Protein AF-A0A7S4NYS5-F1 (afdb_monomer_lite)

Structure (mmCIF, N/CA/C/O backbone):
data_AF-A0A7S4NYS5-F1
#
_entry.id   AF-A0A7S4NYS5-F1
#
loop_
_atom_site.group_PDB
_atom_site.id
_atom_site.type_symbol
_atom_site.label_atom_id
_atom_site.label_alt_id
_atom_site.label_comp_id
_atom_site.label_asym_id
_atom_site.label_entity_id
_atom_site.label_seq_id
_atom_site.pdbx_PDB_ins_code
_atom_site.Cartn_x
_atom_site.Cartn_y
_atom_site.Cartn_z
_atom_site.occupancy
_atom_site.B_iso_or_equiv
_atom_site.auth_seq_id
_atom_site.auth_comp_id
_atom_site.auth_asym_id
_atom_site.auth_atom_id
_atom_site.pdbx_PDB_model_num
ATOM 1 N N . SER A 1 1 ? -35.330 11.431 64.354 1.00 46.22 1 SER A N 1
ATOM 2 C CA . SER A 1 1 ? -35.741 10.122 63.820 1.00 46.22 1 SER A CA 1
ATOM 3 C C . SER A 1 1 ? -34.938 9.812 62.576 1.00 46.22 1 SER A C 1
ATOM 5 O O . SER A 1 1 ? -35.208 10.389 61.531 1.00 46.22 1 SER A O 1
ATOM 7 N N . SER A 1 2 ? -33.910 8.972 62.695 1.00 49.94 2 SER A N 1
ATOM 8 C CA . SER A 1 2 ? -33.141 8.502 61.540 1.00 49.94 2 SER A CA 1
ATOM 9 C C . SER A 1 2 ? -33.901 7.339 60.914 1.00 49.94 2 SER A C 1
ATOM 11 O O . SER A 1 2 ? -33.870 6.225 61.429 1.00 49.94 2 SER A O 1
ATOM 13 N N . LEU A 1 3 ? -34.648 7.622 59.847 1.00 53.81 3 LEU 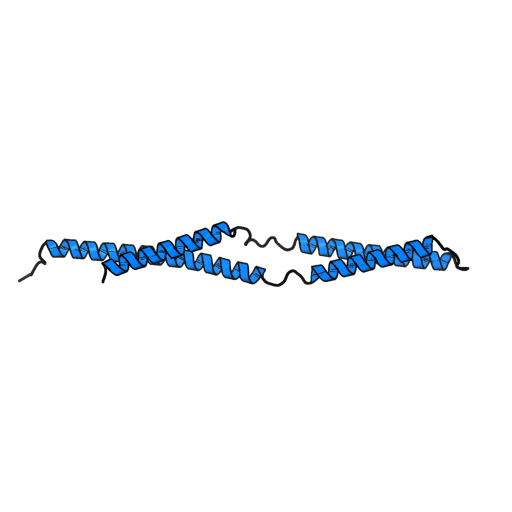A N 1
ATOM 14 C CA . LEU A 1 3 ? -35.267 6.603 59.005 1.00 53.81 3 LEU A CA 1
ATOM 15 C C . LEU A 1 3 ? -34.147 5.902 58.231 1.00 53.81 3 LEU A C 1
ATOM 17 O O . LEU A 1 3 ? -33.755 6.332 57.149 1.00 53.81 3 LEU A O 1
ATOM 21 N N . LEU A 1 4 ? -33.584 4.855 58.834 1.00 55.69 4 LEU A N 1
ATOM 22 C CA . LEU A 1 4 ? -32.762 3.896 58.109 1.00 55.69 4 LEU A CA 1
ATOM 23 C C . LEU A 1 4 ? -33.642 3.259 57.022 1.00 55.69 4 LEU A C 1
ATOM 25 O O . LEU A 1 4 ? -34.760 2.831 57.330 1.00 55.69 4 LEU A O 1
ATOM 29 N N . PRO A 1 5 ? -33.184 3.217 55.761 1.00 55.72 5 PRO A N 1
ATOM 30 C CA . PRO A 1 5 ? -33.940 2.573 54.702 1.00 55.72 5 PRO A CA 1
ATOM 31 C C . PRO A 1 5 ? -34.128 1.084 55.035 1.00 55.72 5 PRO A C 1
ATOM 33 O O . PRO A 1 5 ? -33.231 0.467 55.621 1.00 55.72 5 PRO A O 1
ATOM 36 N N . PRO A 1 6 ? -35.282 0.490 54.685 1.00 55.97 6 PRO A N 1
ATOM 37 C CA . PRO A 1 6 ? -35.534 -0.924 54.932 1.00 55.97 6 PRO A CA 1
ATOM 38 C C . PRO A 1 6 ? -34.455 -1.783 54.245 1.00 55.97 6 PRO A C 1
ATOM 40 O O . PRO A 1 6 ? -33.966 -1.406 53.176 1.00 55.97 6 PRO A O 1
ATOM 43 N N . PRO A 1 7 ? -34.084 -2.945 54.810 1.00 55.91 7 PRO A N 1
ATOM 44 C CA . PRO A 1 7 ? -32.964 -3.766 54.330 1.00 55.91 7 PRO A CA 1
ATOM 45 C C . PRO A 1 7 ? -33.073 -4.152 52.844 1.00 55.91 7 PRO A C 1
ATOM 47 O O . PRO A 1 7 ? -32.060 -4.240 52.150 1.00 55.91 7 PRO A O 1
ATOM 50 N N . SER A 1 8 ? -34.295 -4.285 52.320 1.00 54.00 8 SER A N 1
ATOM 51 C CA . SER A 1 8 ? -34.571 -4.538 50.900 1.00 54.00 8 SER A CA 1
ATOM 52 C C . SER A 1 8 ? -34.125 -3.399 49.971 1.00 54.00 8 SER A C 1
ATOM 54 O O . SER A 1 8 ? -33.723 -3.663 48.844 1.00 54.00 8 SER A O 1
ATOM 56 N N . GLN A 1 9 ? -34.141 -2.144 50.438 1.00 53.69 9 GLN A N 1
ATOM 57 C CA . GLN A 1 9 ? -33.702 -0.982 49.653 1.00 53.69 9 GLN A CA 1
ATOM 58 C C . GLN A 1 9 ? -32.176 -0.802 49.647 1.00 53.69 9 GLN A C 1
ATOM 60 O O . GLN A 1 9 ? -31.624 -0.205 48.723 1.00 53.69 9 GLN A O 1
ATOM 65 N N . VAL A 1 10 ? -31.475 -1.332 50.657 1.00 57.62 10 VAL A N 1
ATOM 66 C CA . VAL A 1 10 ? -30.005 -1.280 50.734 1.00 57.62 10 VAL A CA 1
ATOM 67 C C . VAL A 1 10 ? -29.367 -2.234 49.716 1.00 57.62 10 VAL A C 1
ATOM 69 O O . VAL A 1 10 ? -28.377 -1.858 49.088 1.00 57.62 10 VAL A O 1
ATOM 72 N N . SER A 1 11 ? -29.960 -3.418 49.494 1.00 57.69 11 SER A N 1
ATOM 73 C CA . SER A 1 11 ? -29.534 -4.337 48.420 1.00 57.69 11 SER A CA 1
ATOM 74 C C . SER A 1 11 ? -29.727 -3.716 47.040 1.00 57.69 11 SER A C 1
ATOM 76 O O . SER A 1 11 ? -28.754 -3.587 46.303 1.00 57.69 11 SER A O 1
ATOM 78 N N . SER A 1 12 ? -30.920 -3.188 46.744 1.00 60.66 12 SER A N 1
ATOM 79 C CA . SER A 1 12 ? -31.197 -2.564 45.442 1.00 60.66 12 SER A CA 1
ATOM 80 C C . SER A 1 12 ? -30.318 -1.343 45.155 1.00 60.66 12 SER A C 1
ATOM 82 O O . SER A 1 12 ? -29.997 -1.054 44.005 1.00 60.66 12 SER A O 1
ATOM 84 N N . PHE A 1 13 ? -29.899 -0.611 46.193 1.00 61.00 13 PHE A N 1
ATOM 85 C CA . PHE A 1 13 ? -29.007 0.540 46.041 1.00 61.00 13 PHE A CA 1
ATOM 86 C C . PHE A 1 13 ? -27.551 0.130 45.771 1.00 61.00 13 PHE A C 1
ATOM 88 O O . PHE A 1 13 ? -26.864 0.793 44.989 1.00 61.00 13 PHE A O 1
ATOM 95 N N . GLN A 1 14 ? -27.074 -0.957 46.390 1.00 66.81 14 GLN A N 1
ATOM 96 C CA . GLN A 1 14 ? -25.773 -1.541 46.054 1.00 66.81 14 GLN A CA 1
ATOM 97 C C . GLN A 1 14 ? -25.787 -2.135 44.645 1.00 66.81 14 GLN A C 1
ATOM 99 O O . GLN A 1 14 ? -24.888 -1.831 43.866 1.00 66.81 14 GLN A O 1
ATOM 104 N N . GLU A 1 15 ? -26.840 -2.866 44.278 1.00 67.44 15 GLU A N 1
ATOM 105 C CA . GLU A 1 15 ? -27.020 -3.403 42.927 1.00 67.44 15 GLU A CA 1
ATOM 106 C C . GLU A 1 15 ? -27.022 -2.278 41.883 1.00 67.44 15 GLU A C 1
ATOM 108 O O . GLU A 1 15 ? -26.267 -2.335 40.917 1.00 67.44 15 GLU A O 1
ATOM 113 N N . ALA A 1 16 ? -27.759 -1.186 42.112 1.00 71.81 16 ALA A N 1
ATOM 114 C CA . ALA A 1 16 ? -27.771 -0.039 41.204 1.00 71.81 16 ALA A CA 1
ATOM 115 C C . ALA A 1 16 ? -26.399 0.647 41.068 1.00 71.81 16 ALA A C 1
ATOM 117 O O . ALA A 1 16 ? -26.055 1.126 39.985 1.00 71.81 16 ALA A O 1
ATOM 118 N N . LYS A 1 17 ? -25.597 0.707 42.142 1.00 76.62 17 LYS A N 1
ATOM 119 C CA . LYS A 1 17 ? -24.210 1.198 42.068 1.00 76.62 17 LYS A CA 1
ATOM 120 C C . LYS A 1 17 ? -23.341 0.271 41.223 1.00 76.62 17 LYS A C 1
ATOM 122 O O . LYS A 1 17 ? -22.695 0.747 40.293 1.00 76.62 17 LYS A O 1
ATOM 127 N N . THR A 1 18 ? -23.399 -1.032 41.481 1.00 79.12 18 THR A N 1
ATOM 128 C CA . THR A 1 18 ? -22.623 -2.035 40.747 1.00 79.12 18 THR A CA 1
ATOM 129 C C . THR A 1 18 ? -22.988 -2.060 39.261 1.00 79.12 18 THR A C 1
ATOM 131 O O . THR A 1 18 ? -22.106 -2.114 38.408 1.00 79.12 18 THR A O 1
ATOM 134 N N . VAL A 1 19 ? -24.272 -1.938 38.920 1.00 78.44 19 VAL A N 1
ATOM 135 C CA . VAL A 1 19 ? -24.758 -1.889 37.531 1.00 78.44 19 VAL A CA 1
AT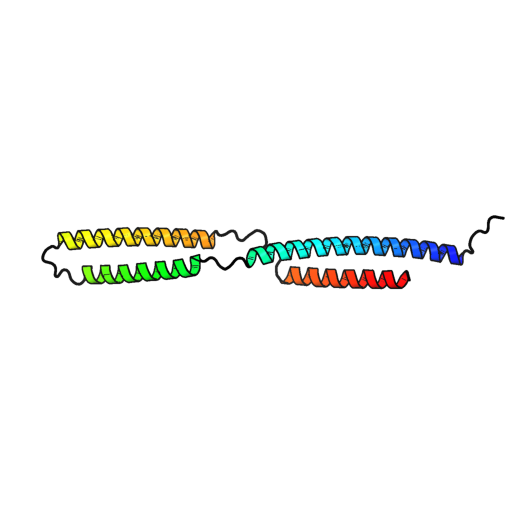OM 136 C C . VAL A 1 19 ? -24.294 -0.603 36.825 1.00 78.44 19 VAL A C 1
ATOM 138 O O . VAL A 1 19 ? -23.896 -0.643 35.658 1.00 78.44 19 VAL A O 1
ATOM 141 N N . LYS A 1 20 ? -24.251 0.540 37.526 1.00 79.00 20 LYS A N 1
ATOM 142 C CA . LYS A 1 20 ? -23.679 1.789 36.985 1.00 79.00 20 LYS A CA 1
ATOM 143 C C . LYS A 1 20 ? -22.178 1.665 36.709 1.00 79.00 20 LYS A C 1
ATOM 145 O O . LYS A 1 20 ? -21.751 1.999 35.608 1.00 79.00 20 LYS A O 1
ATOM 150 N N . GLU A 1 21 ? -21.402 1.123 37.645 1.00 84.06 21 GLU A N 1
ATOM 151 C CA . GLU A 1 21 ? -19.958 0.894 37.465 1.00 84.06 21 GLU A CA 1
ATOM 152 C C . GLU A 1 21 ? -19.665 -0.084 36.312 1.00 84.06 21 GLU A C 1
ATOM 154 O O . GLU A 1 21 ? -18.738 0.122 35.520 1.00 84.06 21 GLU A O 1
ATOM 159 N N . GLN A 1 22 ? -20.491 -1.124 36.158 1.00 78.88 22 GLN A N 1
ATOM 160 C CA . GLN A 1 22 ? -20.407 -2.060 35.035 1.00 78.88 22 GLN A CA 1
ATOM 161 C C . GLN A 1 22 ? -20.674 -1.374 33.691 1.00 78.88 22 GLN A C 1
ATOM 163 O O . GLN A 1 22 ? -19.918 -1.579 32.738 1.00 78.88 22 GLN A O 1
ATOM 168 N N . ARG A 1 23 ? -21.705 -0.526 33.604 1.00 84.50 23 ARG A N 1
ATOM 169 C CA . ARG A 1 23 ? -21.985 0.277 32.403 1.00 84.50 23 ARG A CA 1
ATOM 170 C C . ARG A 1 23 ? -20.806 1.180 32.057 1.00 84.50 23 ARG A C 1
ATOM 172 O O . ARG A 1 23 ? -20.408 1.230 30.896 1.00 84.50 23 ARG A O 1
ATOM 179 N N . ASP A 1 24 ? -20.250 1.880 33.039 1.00 84.75 24 ASP A N 1
ATOM 180 C CA . ASP A 1 24 ? -19.174 2.847 32.805 1.00 84.75 24 ASP A CA 1
ATOM 181 C C . ASP A 1 24 ? -17.889 2.132 32.346 1.00 84.75 24 ASP A C 1
ATOM 183 O O . ASP A 1 24 ? -17.192 2.588 31.437 1.00 84.75 24 ASP A O 1
ATOM 187 N N . THR A 1 25 ? -17.636 0.931 32.871 1.00 85.69 25 THR A N 1
ATOM 188 C CA . THR A 1 25 ? -16.563 0.049 32.390 1.00 85.69 25 THR A CA 1
ATOM 189 C C . THR A 1 25 ? -1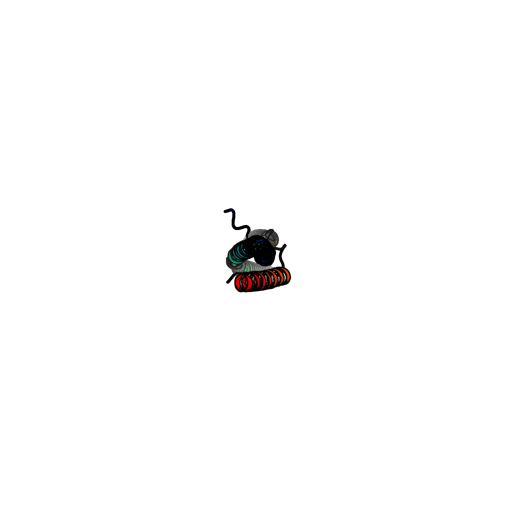6.782 -0.388 30.939 1.00 85.69 25 THR A C 1
ATOM 191 O O . THR A 1 25 ? -15.854 -0.339 30.131 1.00 85.69 25 THR A O 1
ATOM 194 N N . LEU A 1 26 ? -18.003 -0.796 30.580 1.00 84.31 26 LEU A N 1
ATOM 195 C CA . LEU A 1 26 ? -18.335 -1.221 29.217 1.00 84.31 26 LEU A CA 1
ATOM 196 C C . LEU A 1 26 ? -18.276 -0.061 28.213 1.00 84.31 26 LEU A C 1
ATOM 198 O O . LEU A 1 26 ? -17.782 -0.258 27.105 1.00 84.31 26 LEU A O 1
ATOM 202 N N . LYS A 1 27 ? -18.693 1.151 28.601 1.00 85.88 27 LYS A N 1
ATOM 203 C CA . LYS A 1 27 ? -18.556 2.362 27.773 1.00 85.88 27 LYS A CA 1
ATOM 204 C C . LYS A 1 27 ? -17.094 2.693 27.489 1.00 85.88 27 LYS A C 1
ATOM 206 O O . LYS A 1 27 ? -16.741 2.958 26.345 1.00 85.88 27 LYS A O 1
ATOM 211 N N . ASN A 1 28 ? -16.230 2.593 28.498 1.00 88.31 28 ASN A N 1
ATOM 212 C CA . ASN A 1 28 ? -14.790 2.772 28.309 1.00 88.31 28 ASN A CA 1
ATOM 213 C C . ASN A 1 28 ? -14.186 1.714 27.370 1.00 88.31 28 ASN A C 1
ATOM 215 O O . ASN A 1 28 ? -13.285 2.022 26.594 1.00 88.31 28 ASN A O 1
ATOM 219 N N . GLN A 1 29 ? -14.666 0.467 27.421 1.00 80.50 29 GLN A N 1
ATOM 220 C CA . GLN A 1 29 ? -14.227 -0.580 26.492 1.00 80.50 29 GLN A CA 1
ATOM 221 C C . GLN A 1 29 ? -14.712 -0.324 25.062 1.00 80.50 29 GLN A C 1
ATOM 223 O O . GLN A 1 29 ? -13.926 -0.489 24.133 1.00 80.50 29 GLN A O 1
ATOM 228 N N . LEU A 1 30 ? -15.966 0.101 24.887 1.00 87.12 30 LEU A N 1
ATOM 229 C CA . LEU A 1 30 ? -16.528 0.449 23.581 1.00 87.12 30 LEU A CA 1
ATOM 230 C C . LEU A 1 30 ? -15.747 1.597 22.933 1.00 87.12 30 LEU A C 1
ATOM 232 O O . LEU A 1 30 ? -15.274 1.446 21.812 1.00 87.12 30 LEU A O 1
ATOM 236 N N . MET A 1 31 ? -15.500 2.674 23.683 1.00 87.62 31 MET A N 1
ATOM 237 C CA . MET A 1 31 ? -14.737 3.829 23.203 1.00 87.62 31 MET A CA 1
ATOM 238 C C . MET A 1 31 ? -13.337 3.435 22.708 1.00 87.62 31 MET A C 1
ATOM 240 O O . MET A 1 31 ? -12.869 3.941 21.693 1.00 87.62 31 MET A O 1
ATOM 244 N N . ARG A 1 32 ? -12.658 2.501 23.389 1.00 84.50 32 ARG A N 1
ATOM 245 C CA . ARG A 1 32 ? -11.347 2.002 22.937 1.00 84.50 32 ARG A CA 1
ATOM 246 C C . ARG A 1 32 ? -11.439 1.284 21.590 1.00 84.50 32 ARG A C 1
ATOM 248 O O . ARG A 1 32 ? -10.612 1.541 20.724 1.00 84.50 32 ARG A O 1
ATOM 255 N N . VAL A 1 33 ? -12.446 0.430 21.407 1.00 84.00 33 VAL A N 1
ATOM 256 C CA . VAL A 1 33 ? -12.656 -0.307 20.149 1.00 84.00 33 VAL A CA 1
ATOM 257 C C . VAL A 1 33 ? -13.035 0.642 19.006 1.00 84.00 33 VAL A C 1
ATOM 259 O O . VAL A 1 33 ? -12.557 0.473 17.888 1.00 84.00 33 VAL A O 1
ATOM 262 N N . GLU A 1 34 ? -13.843 1.670 19.275 1.00 84.38 34 GLU A N 1
ATOM 263 C CA . GLU A 1 34 ? -14.199 2.701 18.290 1.00 84.38 34 GLU A CA 1
ATOM 264 C C . GLU A 1 34 ? -12.974 3.494 17.821 1.00 84.38 34 GLU A C 1
ATOM 266 O O . GLU A 1 34 ? -12.807 3.722 16.624 1.00 84.38 34 GLU A O 1
ATOM 271 N N . VAL A 1 35 ? -12.073 3.854 18.741 1.00 87.00 35 VAL A N 1
ATOM 272 C CA . VAL A 1 35 ? -10.807 4.522 18.402 1.00 87.00 35 VAL A CA 1
ATOM 273 C C . VAL A 1 35 ? -9.923 3.631 17.522 1.00 87.00 35 VAL A C 1
ATOM 275 O O . VAL A 1 35 ? -9.313 4.117 16.569 1.00 87.00 35 VAL A O 1
ATOM 278 N N . GLU A 1 36 ? -9.863 2.325 17.795 1.00 81.00 36 GLU A N 1
ATOM 279 C CA . GLU A 1 36 ? -9.128 1.371 16.953 1.00 81.00 36 GLU A CA 1
ATOM 280 C C . GLU A 1 36 ? -9.748 1.233 15.552 1.00 81.00 36 GLU A C 1
ATOM 282 O O . GLU A 1 36 ? -9.021 1.214 14.555 1.00 81.00 36 GLU A O 1
ATOM 287 N N . LEU A 1 37 ? -11.082 1.209 15.453 1.00 82.06 37 LEU A N 1
ATOM 288 C CA . LEU A 1 37 ? -11.802 1.184 14.175 1.00 82.06 37 LEU A CA 1
ATOM 289 C C . LEU A 1 37 ? -11.604 2.469 13.361 1.00 82.06 37 LEU A C 1
ATOM 291 O O . LEU A 1 37 ? -11.422 2.401 12.144 1.00 82.06 37 LEU A O 1
ATOM 295 N N . GLU A 1 38 ? -11.599 3.633 14.008 1.00 82.56 38 GLU A N 1
ATOM 296 C CA . GLU A 1 38 ? -11.350 4.918 13.349 1.00 82.56 38 GLU A CA 1
ATOM 297 C C . GLU A 1 38 ? -9.902 5.011 12.850 1.00 82.56 38 GLU A C 1
ATOM 299 O O . GLU A 1 38 ? -9.651 5.394 11.706 1.00 82.56 38 GLU A O 1
ATOM 304 N N . LYS A 1 39 ? -8.938 4.542 13.652 1.00 79.88 39 LYS A N 1
ATOM 305 C CA . LYS A 1 39 ? -7.540 4.414 13.221 1.00 79.88 39 LYS A CA 1
ATOM 306 C C . LYS A 1 39 ? -7.415 3.500 11.999 1.00 79.88 39 LYS A C 1
ATOM 308 O O . LYS A 1 39 ? -6.694 3.827 11.056 1.00 79.88 39 LYS A O 1
ATOM 313 N N . TYR A 1 40 ? -8.140 2.381 11.976 1.00 72.88 40 TYR A N 1
ATOM 314 C CA . TYR A 1 40 ? -8.193 1.496 10.813 1.00 72.88 40 TYR A CA 1
ATOM 315 C C . TYR A 1 40 ? -8.787 2.195 9.583 1.00 72.88 40 TYR A C 1
ATOM 317 O O . TYR A 1 40 ? -8.240 2.084 8.484 1.00 72.88 40 TYR A O 1
ATOM 325 N N . ARG A 1 41 ? -9.883 2.943 9.752 1.00 72.56 41 ARG A N 1
ATOM 326 C CA . ARG A 1 41 ? -10.528 3.689 8.667 1.00 72.56 41 ARG A CA 1
ATOM 327 C C . ARG A 1 41 ? -9.572 4.702 8.041 1.00 72.56 41 ARG A C 1
ATOM 329 O O . ARG A 1 41 ? -9.417 4.696 6.826 1.00 72.56 41 ARG A O 1
ATOM 336 N N . GLN A 1 42 ? -8.868 5.487 8.850 1.00 71.75 42 GLN A N 1
ATOM 337 C CA . GLN A 1 42 ? -7.889 6.467 8.366 1.00 71.75 42 GLN A CA 1
ATOM 338 C C . GLN A 1 42 ? -6.724 5.804 7.618 1.00 71.75 42 GLN A C 1
ATOM 340 O O . GLN A 1 42 ? -6.295 6.289 6.570 1.00 71.75 42 GLN A O 1
ATOM 345 N N . LEU A 1 43 ? -6.241 4.657 8.107 1.00 65.56 43 LEU A N 1
ATOM 346 C CA . LEU A 1 43 ? -5.227 3.865 7.404 1.00 65.56 43 LEU A CA 1
ATOM 347 C C . LEU A 1 43 ? -5.757 3.302 6.076 1.00 65.56 43 LEU A C 1
ATOM 349 O O . LEU A 1 43 ? -5.019 3.270 5.091 1.00 65.56 43 LEU A O 1
ATOM 353 N N . SER A 1 44 ? -7.023 2.883 6.031 1.00 61.84 44 SER A N 1
ATOM 354 C CA . SER A 1 44 ? -7.679 2.381 4.821 1.00 61.84 44 SER A CA 1
ATOM 355 C C . SER A 1 44 ? -7.970 3.486 3.802 1.00 61.84 44 SER A C 1
ATOM 357 O O . SER A 1 44 ? -7.812 3.256 2.606 1.00 61.84 44 SER A O 1
ATOM 359 N N . ASP A 1 45 ? -8.383 4.67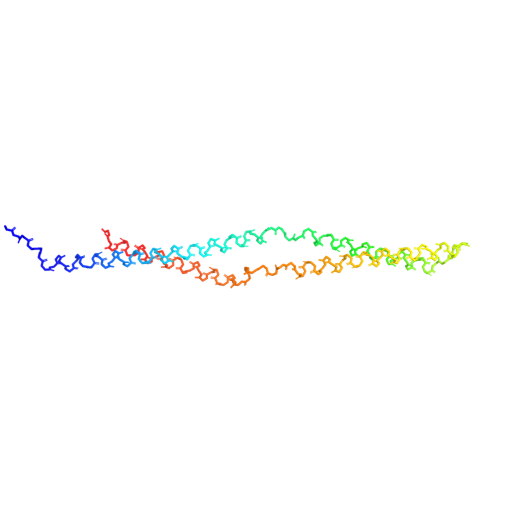4 4.234 1.00 62.16 45 ASP A N 1
ATOM 360 C CA . ASP A 1 45 ? -8.633 5.809 3.342 1.00 62.16 45 ASP A CA 1
ATOM 361 C C . ASP A 1 45 ? -7.307 6.345 2.770 1.00 62.16 45 ASP A C 1
ATOM 363 O O . ASP A 1 45 ? -7.209 6.583 1.567 1.00 62.16 45 ASP A O 1
ATOM 367 N N . ASN A 1 46 ? -6.224 6.342 3.560 1.00 55.16 46 ASN A N 1
ATOM 368 C CA . ASN A 1 46 ? -4.863 6.588 3.060 1.00 55.16 46 ASN A CA 1
ATOM 369 C C . ASN A 1 46 ? -4.354 5.506 2.081 1.00 55.16 46 ASN A C 1
ATOM 371 O O . ASN A 1 46 ? -3.400 5.755 1.337 1.00 55.16 46 ASN A O 1
ATOM 375 N N . ARG A 1 47 ? -4.963 4.309 2.057 1.00 53.38 47 ARG A N 1
ATOM 376 C CA . ARG A 1 47 ? -4.706 3.241 1.066 1.00 53.38 47 ARG A CA 1
ATOM 377 C C . ARG A 1 47 ? -5.552 3.367 -0.205 1.00 53.38 47 ARG A C 1
ATOM 379 O O . ARG A 1 47 ? -5.180 2.773 -1.207 1.00 53.38 47 ARG A O 1
ATOM 386 N N . LYS A 1 48 ? -6.658 4.121 -0.182 1.00 49.16 48 LYS A N 1
ATOM 387 C CA . LYS A 1 48 ? -7.476 4.425 -1.372 1.00 49.16 48 LYS A CA 1
ATOM 388 C C . LYS A 1 48 ? -6.940 5.593 -2.200 1.00 49.16 48 LYS A C 1
ATOM 390 O O . LYS A 1 48 ? -7.505 5.881 -3.253 1.00 49.16 48 LYS A O 1
ATOM 395 N N . SER A 1 49 ? -5.854 6.237 -1.763 1.00 41.44 49 SER A N 1
ATOM 396 C CA . SER A 1 49 ? -5.035 7.051 -2.665 1.00 41.44 49 SER A CA 1
ATOM 397 C C . SER A 1 49 ? -4.671 6.162 -3.858 1.00 41.44 49 SER A C 1
ATOM 399 O O . SER A 1 49 ? -4.208 5.043 -3.621 1.00 41.44 49 SER A O 1
ATOM 401 N N . PRO A 1 50 ? -4.979 6.589 -5.093 1.00 44.94 50 PRO A N 1
ATOM 402 C CA . PRO A 1 50 ? -5.060 5.703 -6.242 1.00 44.94 50 PRO A CA 1
ATOM 403 C C . PRO A 1 50 ? -3.767 4.909 -6.383 1.00 44.94 50 PRO A C 1
ATOM 405 O O . PRO A 1 50 ? -2.679 5.427 -6.118 1.00 44.94 50 PRO A O 1
ATOM 408 N N . VAL A 1 51 ? -3.920 3.646 -6.786 1.00 44.53 51 VAL A N 1
ATOM 409 C CA . VAL A 1 51 ? -2.862 2.835 -7.401 1.00 44.53 51 VAL A CA 1
ATOM 410 C C . VAL A 1 51 ? -1.954 3.785 -8.183 1.00 44.53 51 VAL A C 1
ATOM 412 O O . VAL A 1 51 ? -2.489 4.593 -8.948 1.00 44.53 51 VAL A O 1
ATOM 415 N N . PRO A 1 52 ? -0.637 3.797 -7.920 1.00 44.41 52 PRO A N 1
ATOM 416 C CA . PRO A 1 52 ? 0.211 4.858 -8.424 1.00 44.41 52 PRO A CA 1
ATOM 417 C C . PRO A 1 52 ? 0.052 4.958 -9.944 1.00 44.41 52 PRO A C 1
ATOM 419 O O . PRO A 1 52 ? 0.026 3.945 -10.653 1.00 44.41 52 PRO A O 1
ATOM 422 N N . GLN A 1 53 ? -0.068 6.203 -10.405 1.00 48.62 53 GLN A N 1
ATOM 423 C CA . GLN A 1 53 ? 0.012 6.628 -11.808 1.00 48.62 53 GLN A CA 1
ATOM 424 C C . GLN A 1 53 ? 1.150 5.915 -12.572 1.00 48.62 53 GLN A C 1
ATOM 426 O O . GLN A 1 53 ? 1.012 5.647 -13.763 1.00 48.62 53 GLN A O 1
ATOM 431 N N . ASP A 1 54 ? 2.183 5.478 -11.843 1.00 52.88 54 ASP A N 1
ATOM 432 C CA . ASP A 1 54 ? 3.301 4.656 -12.305 1.00 52.88 54 ASP A CA 1
ATOM 433 C C . ASP A 1 54 ? 2.905 3.390 -13.081 1.00 52.88 54 ASP A C 1
ATOM 435 O O . ASP A 1 54 ? 3.681 2.947 -13.913 1.00 52.88 54 ASP A O 1
ATOM 439 N N . THR A 1 55 ? 1.740 2.768 -12.861 1.00 55.16 55 THR A N 1
ATOM 440 C CA . THR A 1 55 ? 1.401 1.528 -13.603 1.00 55.16 55 THR A CA 1
ATOM 441 C C . THR A 1 55 ? 1.186 1.763 -15.102 1.00 55.16 55 THR A C 1
ATOM 443 O O . THR A 1 55 ? 1.671 0.970 -15.906 1.00 55.16 55 THR A O 1
ATOM 446 N N . GLY A 1 56 ? 0.548 2.876 -15.482 1.00 59.84 56 GLY A N 1
ATOM 447 C CA . GLY A 1 56 ? 0.402 3.265 -16.889 1.00 59.84 56 GLY A CA 1
ATOM 448 C C . GLY A 1 56 ? 1.709 3.787 -17.493 1.00 59.84 56 GLY A C 1
ATOM 449 O O . GLY A 1 56 ? 2.030 3.473 -18.635 1.00 59.84 56 GLY A O 1
ATOM 450 N N . GLU A 1 57 ? 2.503 4.520 -16.707 1.00 60.75 57 GLU A N 1
ATOM 451 C CA . GLU A 1 57 ? 3.806 5.048 -17.138 1.00 60.75 57 GLU A CA 1
ATOM 452 C C . GLU A 1 57 ? 4.852 3.928 -17.324 1.00 60.75 57 GLU A C 1
ATOM 454 O O . GLU A 1 57 ? 5.668 3.986 -18.244 1.00 60.75 57 GLU A O 1
ATOM 459 N N . LEU A 1 58 ? 4.797 2.864 -16.512 1.00 65.81 58 LEU A N 1
ATOM 460 C CA . LEU A 1 58 ? 5.623 1.659 -16.661 1.00 65.81 58 LEU A CA 1
ATOM 461 C C . LEU A 1 58 ? 5.243 0.853 -17.913 1.00 65.81 58 LEU A C 1
ATOM 463 O O . LEU A 1 58 ? 6.134 0.365 -18.609 1.00 65.81 58 LEU A O 1
ATOM 467 N N . GLU A 1 59 ? 3.949 0.703 -18.217 1.00 70.69 59 GLU A N 1
ATOM 468 C CA . GLU A 1 59 ? 3.502 0.059 -19.463 1.00 70.69 59 GLU A CA 1
ATOM 469 C C . GLU A 1 59 ? 3.927 0.860 -20.699 1.00 70.69 59 GLU A C 1
ATOM 471 O O . GLU A 1 59 ? 4.433 0.277 -21.659 1.00 70.69 59 GLU A O 1
ATOM 476 N N . GLU A 1 60 ? 3.806 2.190 -20.663 1.00 72.69 60 GLU A N 1
ATOM 477 C CA . GLU A 1 60 ? 4.253 3.051 -21.761 1.00 72.69 60 GLU A CA 1
ATOM 478 C C . GLU A 1 60 ? 5.778 2.982 -21.950 1.00 72.69 60 GLU A C 1
ATOM 480 O O . GLU A 1 60 ? 6.261 2.852 -23.077 1.00 72.69 60 GLU A O 1
ATOM 485 N N . ALA A 1 61 ? 6.552 2.988 -20.860 1.00 70.50 61 ALA A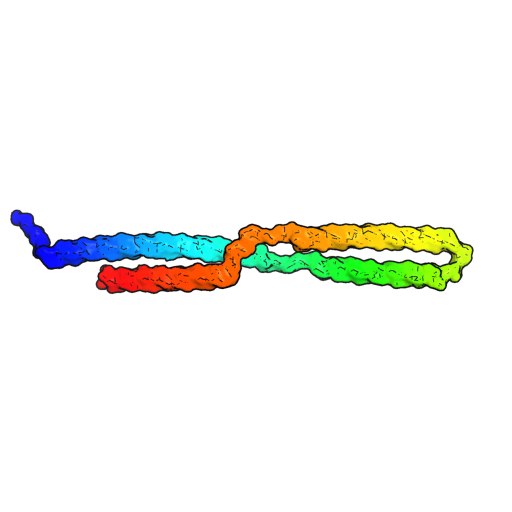 N 1
ATOM 486 C CA . ALA A 1 61 ? 8.003 2.825 -20.918 1.00 70.50 61 ALA A CA 1
ATOM 487 C C . ALA A 1 61 ? 8.413 1.458 -21.497 1.00 70.50 61 ALA A C 1
ATOM 489 O O . ALA A 1 61 ? 9.332 1.387 -22.314 1.00 70.50 61 ALA A O 1
ATOM 490 N N . ARG A 1 62 ? 7.704 0.376 -21.141 1.00 75.56 62 ARG A N 1
ATOM 491 C CA . ARG A 1 62 ? 7.919 -0.960 -21.725 1.00 75.56 62 ARG A CA 1
ATOM 492 C C . ARG A 1 62 ? 7.623 -0.983 -23.225 1.00 75.56 62 ARG A C 1
ATOM 494 O O . ARG A 1 62 ? 8.420 -1.535 -23.980 1.00 75.56 62 ARG A O 1
ATOM 501 N N . ALA A 1 63 ? 6.534 -0.350 -23.660 1.00 81.12 63 ALA A N 1
ATOM 502 C CA . ALA A 1 63 ? 6.182 -0.255 -25.076 1.00 81.12 63 ALA A CA 1
ATOM 503 C C . ALA A 1 63 ? 7.231 0.528 -25.888 1.00 81.12 63 ALA A C 1
ATOM 505 O O . ALA A 1 63 ? 7.612 0.096 -26.976 1.00 81.12 63 ALA A O 1
ATOM 506 N N . ARG A 1 64 ? 7.762 1.631 -25.340 1.00 78.50 64 ARG A N 1
ATOM 507 C CA . ARG A 1 64 ? 8.841 2.412 -25.975 1.00 78.50 64 ARG A CA 1
ATOM 508 C C . ARG A 1 64 ? 10.146 1.625 -26.103 1.00 78.50 64 ARG A C 1
ATOM 510 O O . ARG A 1 64 ? 10.796 1.696 -27.143 1.00 78.50 64 ARG A O 1
ATOM 517 N N . ILE A 1 65 ? 10.512 0.847 -25.081 1.00 79.81 65 ILE A N 1
ATOM 518 C CA . ILE A 1 65 ? 11.682 -0.043 -25.141 1.00 79.81 65 ILE A CA 1
ATOM 519 C C . ILE A 1 65 ? 11.492 -1.093 -26.246 1.00 79.81 65 ILE A C 1
ATOM 521 O O . ILE A 1 65 ? 12.400 -1.305 -27.046 1.00 79.81 65 ILE A O 1
ATOM 525 N N . GLU A 1 66 ? 10.311 -1.709 -26.343 1.00 82.00 66 GLU A N 1
ATOM 526 C CA . GLU A 1 66 ? 10.022 -2.714 -27.374 1.00 82.00 66 GLU A CA 1
ATOM 527 C C . GLU A 1 66 ? 10.075 -2.124 -28.798 1.00 82.00 66 GLU A C 1
ATOM 529 O O . GLU A 1 66 ? 10.586 -2.755 -29.729 1.00 82.00 66 GLU A O 1
ATOM 534 N N . GLU A 1 67 ? 9.586 -0.896 -28.984 1.00 82.38 67 GLU A N 1
ATOM 535 C CA . GLU A 1 67 ? 9.682 -0.173 -30.254 1.00 82.38 67 GLU A CA 1
ATOM 536 C C . GLU A 1 67 ? 11.143 0.106 -30.642 1.00 82.38 67 GLU A C 1
ATOM 538 O O . GLU A 1 67 ? 11.559 -0.240 -31.754 1.00 82.38 67 GLU A O 1
ATOM 543 N N . GLN A 1 68 ? 11.954 0.612 -29.705 1.00 80.44 68 GLN A N 1
ATOM 544 C CA . GLN A 1 68 ? 13.388 0.832 -29.917 1.00 80.44 68 GLN A CA 1
ATOM 545 C C . GLN A 1 68 ? 14.132 -0.469 -30.246 1.00 80.44 68 GLN A C 1
ATOM 547 O O . GLN A 1 68 ? 15.001 -0.480 -31.121 1.00 80.44 68 GLN A O 1
ATOM 552 N N . GLU A 1 69 ? 13.790 -1.593 -29.611 1.00 80.19 69 GLU A N 1
ATOM 553 C CA . GLU A 1 69 ? 14.389 -2.894 -29.933 1.00 80.19 69 GLU A CA 1
ATOM 554 C C . GLU A 1 69 ? 14.087 -3.337 -31.367 1.00 80.19 69 GLU A C 1
ATOM 556 O O . GLU A 1 69 ? 14.977 -3.842 -32.061 1.00 80.19 69 GLU A O 1
ATOM 561 N N . ARG A 1 70 ? 12.859 -3.105 -31.844 1.00 83.19 70 ARG A N 1
ATOM 562 C CA . ARG A 1 70 ? 12.467 -3.403 -33.229 1.00 83.19 70 ARG A CA 1
ATOM 563 C C . ARG A 1 70 ? 13.204 -2.513 -34.228 1.00 83.19 70 ARG A C 1
ATOM 565 O O . ARG A 1 70 ? 13.610 -3.003 -35.282 1.00 83.19 70 ARG A O 1
ATOM 572 N N . GLU A 1 71 ? 13.396 -1.235 -33.923 1.00 79.50 71 GLU A N 1
ATOM 573 C CA . GLU A 1 71 ? 14.146 -0.314 -34.784 1.00 79.50 71 GLU A CA 1
ATOM 574 C C . GLU A 1 71 ? 15.645 -0.639 -34.830 1.00 79.50 71 GLU A C 1
ATOM 576 O O . GLU A 1 71 ? 16.216 -0.750 -35.918 1.00 79.50 71 GLU A O 1
ATOM 581 N N . ILE A 1 72 ? 16.266 -0.926 -33.682 1.00 79.75 72 ILE A N 1
ATOM 582 C CA . ILE A 1 72 ? 17.653 -1.413 -33.599 1.00 79.75 72 ILE A CA 1
ATOM 583 C C . ILE A 1 72 ? 17.813 -2.709 -34.408 1.00 79.75 72 ILE A C 1
ATOM 585 O O . ILE A 1 72 ? 18.803 -2.876 -35.125 1.00 79.75 72 ILE A O 1
ATOM 589 N N . ALA A 1 73 ? 16.850 -3.634 -34.325 1.00 79.19 73 ALA A N 1
ATOM 590 C CA . ALA A 1 73 ? 16.876 -4.881 -35.088 1.00 79.19 73 ALA A CA 1
ATOM 591 C C . ALA A 1 73 ? 16.787 -4.638 -36.605 1.00 79.19 73 ALA A C 1
ATOM 593 O O . ALA A 1 73 ? 17.530 -5.264 -37.362 1.00 79.19 73 ALA A O 1
ATOM 594 N N . LYS A 1 74 ? 15.943 -3.698 -37.054 1.00 78.56 74 LYS A N 1
ATOM 595 C CA . LYS A 1 74 ? 15.852 -3.295 -38.469 1.00 78.56 74 LYS A CA 1
ATOM 596 C C . LYS A 1 74 ? 17.157 -2.673 -38.973 1.00 78.56 74 LYS A C 1
ATOM 598 O O . LYS A 1 74 ? 17.625 -3.056 -40.043 1.00 78.56 74 LYS A O 1
ATOM 603 N N . LEU A 1 75 ? 17.767 -1.776 -38.195 1.00 73.00 75 LEU A N 1
ATOM 604 C CA . LEU A 1 75 ? 19.047 -1.140 -38.535 1.00 73.00 75 LEU A CA 1
ATOM 605 C C . LEU A 1 75 ? 20.202 -2.152 -38.597 1.00 73.00 75 LEU A C 1
ATOM 607 O O . LEU A 1 75 ? 21.057 -2.057 -39.473 1.00 73.00 75 LEU A O 1
ATOM 611 N N . LYS A 1 76 ? 20.207 -3.166 -37.718 1.00 71.56 76 LYS A N 1
ATOM 612 C CA . LYS A 1 76 ? 21.172 -4.280 -37.776 1.00 71.56 76 LYS A CA 1
ATOM 613 C C . LYS A 1 76 ? 20.954 -5.196 -38.981 1.00 71.56 76 LYS A C 1
ATOM 615 O O . LYS A 1 76 ? 21.929 -5.675 -39.554 1.00 71.56 76 LYS A O 1
ATOM 620 N N . ALA A 1 77 ? 19.700 -5.476 -39.335 1.00 74.00 77 ALA A N 1
ATOM 621 C CA . ALA A 1 77 ? 19.355 -6.402 -40.412 1.00 74.00 77 ALA A CA 1
ATOM 622 C C . ALA A 1 77 ? 19.549 -5.800 -41.811 1.00 74.00 77 ALA A C 1
ATOM 624 O O . ALA A 1 77 ? 19.757 -6.550 -42.763 1.00 74.00 77 ALA A O 1
ATOM 625 N N . ASN A 1 78 ? 19.487 -4.471 -41.942 1.00 67.62 78 ASN A N 1
ATOM 626 C CA . ASN A 1 78 ? 19.555 -3.798 -43.232 1.00 67.62 78 ASN A CA 1
ATOM 627 C C . ASN A 1 78 ? 20.587 -2.656 -43.227 1.00 67.62 78 ASN A C 1
ATOM 629 O O . ASN A 1 78 ? 20.213 -1.485 -43.149 1.00 67.62 78 ASN A O 1
ATOM 633 N N . PRO A 1 79 ? 21.894 -2.956 -43.347 1.00 62.03 79 PRO A N 1
ATOM 634 C CA . PRO A 1 79 ? 22.944 -1.938 -43.389 1.00 62.03 79 PRO A CA 1
ATOM 635 C C . PRO A 1 79 ? 22.991 -1.177 -44.730 1.00 62.03 79 PRO A C 1
ATOM 637 O O . PRO A 1 79 ? 24.050 -0.690 -45.105 1.00 62.03 79 PRO A O 1
ATOM 640 N N . SER A 1 80 ? 21.880 -1.069 -45.475 1.00 59.06 80 SER A N 1
ATOM 641 C CA . SER A 1 80 ? 21.783 -0.497 -46.835 1.00 59.06 80 SER A CA 1
ATOM 642 C C . SER A 1 80 ? 22.039 1.019 -46.934 1.00 59.06 80 SER A C 1
ATOM 644 O O . SER A 1 80 ? 21.545 1.665 -47.855 1.00 59.06 80 SER A O 1
ATOM 646 N N . SER A 1 81 ? 22.801 1.597 -46.007 1.00 55.88 81 SER A N 1
ATOM 647 C CA . SER A 1 81 ? 23.271 2.979 -46.051 1.00 55.88 81 SER A CA 1
ATOM 648 C C . SER A 1 81 ? 24.716 3.026 -46.546 1.00 55.88 81 SER A C 1
ATOM 650 O O . SER A 1 81 ? 25.562 2.254 -46.097 1.00 55.88 81 SER A O 1
ATOM 652 N N . SER A 1 82 ? 25.007 3.977 -47.431 1.00 58.12 82 SER A N 1
ATOM 653 C CA . SER A 1 82 ? 26.359 4.303 -47.898 1.00 58.12 82 SER A CA 1
ATOM 654 C C . SER A 1 82 ? 27.296 4.777 -46.772 1.00 58.12 82 SER A C 1
ATOM 656 O O . SER A 1 82 ? 28.509 4.751 -46.952 1.00 58.12 82 SER A O 1
ATOM 658 N N . ASP A 1 83 ? 26.749 5.143 -45.604 1.00 67.62 83 ASP A N 1
ATOM 659 C CA . ASP A 1 83 ? 27.478 5.621 -44.425 1.00 67.62 83 ASP A CA 1
ATOM 660 C C . ASP A 1 83 ? 27.289 4.670 -43.232 1.00 67.62 83 ASP A C 1
ATOM 662 O O . ASP A 1 83 ? 26.508 4.902 -42.304 1.00 67.62 83 ASP A O 1
ATOM 666 N N . LEU A 1 84 ? 28.033 3.563 -43.262 1.00 70.31 84 LEU A N 1
ATOM 667 C CA . LEU A 1 84 ? 28.068 2.541 -42.208 1.00 70.31 84 LEU A CA 1
ATOM 668 C C . LEU A 1 84 ? 28.444 3.115 -40.831 1.00 70.31 84 LEU A C 1
ATOM 670 O O . LEU A 1 84 ? 27.938 2.645 -39.812 1.00 70.31 84 LEU A O 1
ATOM 674 N N . ASP A 1 85 ? 29.309 4.130 -40.790 1.00 74.62 85 ASP A N 1
ATOM 675 C CA . ASP A 1 85 ? 29.713 4.794 -39.546 1.00 74.62 85 ASP A CA 1
ATOM 676 C C . ASP A 1 85 ? 28.586 5.647 -38.946 1.00 74.62 85 ASP A C 1
ATOM 678 O O . ASP A 1 85 ? 28.409 5.654 -37.728 1.00 74.62 85 ASP A O 1
ATOM 682 N N . ALA A 1 86 ? 27.749 6.274 -39.781 1.00 72.00 86 ALA A N 1
ATOM 683 C CA . ALA A 1 86 ? 26.566 6.999 -39.318 1.00 72.00 86 ALA A CA 1
ATOM 684 C C . ALA A 1 86 ? 25.506 6.042 -38.743 1.00 72.00 86 ALA A C 1
ATOM 686 O O . ALA A 1 86 ? 24.931 6.316 -37.689 1.00 72.00 86 ALA A O 1
ATOM 687 N N . VAL A 1 87 ? 25.304 4.879 -39.378 1.00 73.81 87 VAL A N 1
ATOM 688 C CA . VAL A 1 87 ? 24.397 3.835 -38.865 1.00 73.81 87 VAL A CA 1
ATOM 689 C C . VAL A 1 87 ? 24.907 3.262 -37.542 1.00 73.81 87 VAL A C 1
ATOM 691 O O . VAL A 1 87 ? 24.119 3.070 -36.619 1.00 73.81 87 VAL A O 1
ATOM 694 N N . LYS A 1 88 ? 26.218 3.027 -37.403 1.00 75.06 88 LYS A N 1
ATOM 695 C CA . LYS A 1 88 ? 26.815 2.567 -36.137 1.00 75.06 88 LYS A CA 1
ATOM 696 C C . LYS A 1 88 ? 26.646 3.587 -35.014 1.00 75.06 88 LYS A C 1
ATOM 698 O O . LYS A 1 88 ? 26.275 3.192 -33.912 1.00 75.06 88 LYS A O 1
ATOM 703 N N . ALA A 1 89 ? 26.875 4.871 -35.290 1.00 79.81 89 ALA A N 1
ATOM 704 C CA . ALA A 1 89 ? 26.689 5.936 -34.307 1.00 79.81 89 ALA A CA 1
ATOM 705 C C . ALA A 1 89 ? 25.220 6.052 -33.864 1.00 79.81 89 ALA A C 1
ATOM 707 O O . ALA A 1 89 ? 24.939 6.149 -32.671 1.00 79.81 89 ALA A O 1
ATOM 708 N N . GLN A 1 90 ? 24.276 5.959 -34.807 1.00 76.50 90 GLN A N 1
ATOM 709 C CA . GLN A 1 90 ? 22.843 5.957 -34.503 1.00 76.50 90 GLN A CA 1
ATOM 710 C C . GLN A 1 90 ? 22.436 4.730 -33.674 1.00 76.50 90 GLN A C 1
ATOM 712 O O . GLN A 1 90 ? 21.713 4.859 -32.690 1.00 76.50 90 GLN A O 1
ATOM 717 N N . LEU A 1 91 ? 22.946 3.548 -34.023 1.00 78.94 91 LEU A N 1
ATOM 718 C CA . LEU A 1 91 ? 22.692 2.315 -33.281 1.00 78.94 91 LEU A CA 1
ATOM 719 C C . LEU A 1 91 ? 23.214 2.394 -31.841 1.00 78.94 91 LEU A C 1
ATOM 721 O O . LEU A 1 91 ? 22.558 1.901 -30.924 1.00 78.94 91 LEU A O 1
ATOM 725 N N . GLN A 1 92 ? 24.390 2.996 -31.652 1.00 83.19 92 GLN A N 1
ATOM 726 C CA . GLN A 1 92 ? 24.979 3.200 -30.335 1.00 83.19 92 GLN A CA 1
ATOM 727 C C . GLN A 1 92 ? 24.135 4.172 -29.500 1.00 83.19 92 GLN A C 1
ATOM 729 O O . GLN A 1 92 ? 23.794 3.843 -28.368 1.00 83.19 92 GLN A O 1
ATOM 734 N N . ALA A 1 93 ? 23.718 5.306 -30.071 1.00 80.19 93 ALA A N 1
ATOM 735 C CA . ALA A 1 93 ? 22.856 6.269 -29.383 1.00 80.19 93 ALA A CA 1
ATOM 736 C C . ALA A 1 93 ? 21.507 5.649 -28.966 1.00 80.19 93 ALA A C 1
ATOM 738 O O . ALA A 1 93 ? 21.066 5.830 -27.835 1.00 80.19 93 ALA A O 1
ATOM 739 N N . MET A 1 94 ? 20.888 4.848 -29.841 1.00 78.06 94 MET A N 1
ATOM 740 C CA . MET A 1 94 ? 19.644 4.138 -29.519 1.00 78.06 94 MET A CA 1
ATOM 741 C C . MET A 1 94 ? 19.830 3.066 -28.436 1.00 78.06 94 MET A C 1
ATOM 743 O O . MET A 1 94 ? 18.933 2.848 -27.626 1.00 78.06 94 MET A O 1
ATOM 747 N N . GLN A 1 95 ? 20.980 2.384 -28.399 1.00 77.38 95 GLN A N 1
ATOM 748 C CA . GLN A 1 95 ? 21.294 1.437 -27.323 1.00 77.38 95 GLN A CA 1
ATOM 749 C C . GLN A 1 95 ? 21.480 2.149 -25.981 1.00 77.38 95 GLN A C 1
ATOM 751 O O . GLN A 1 95 ? 20.938 1.691 -24.979 1.00 77.38 95 GLN A O 1
ATOM 756 N N . GLU A 1 96 ? 22.182 3.282 -25.971 1.00 82.94 96 GLU A N 1
ATOM 757 C CA . GLU A 1 96 ? 22.376 4.103 -24.773 1.00 82.94 96 GLU A CA 1
ATOM 758 C C . GLU A 1 96 ? 21.044 4.661 -24.239 1.00 82.94 96 GLU A C 1
ATOM 760 O O . GLU A 1 96 ? 20.804 4.634 -23.029 1.00 82.94 96 GLU A O 1
ATOM 765 N N . GLU A 1 97 ? 20.145 5.103 -25.125 1.00 77.50 97 GLU A N 1
ATOM 766 C CA . GLU A 1 97 ? 18.799 5.558 -24.759 1.00 77.50 97 GLU A CA 1
ATOM 767 C C . GLU A 1 97 ? 17.946 4.417 -24.185 1.00 77.50 97 GLU A C 1
ATOM 769 O O . GLU A 1 97 ? 17.321 4.581 -23.133 1.00 77.50 97 GLU A O 1
ATOM 774 N N . LYS A 1 98 ? 17.992 3.231 -24.809 1.00 79.31 98 LYS A N 1
ATOM 775 C CA . LYS A 1 98 ? 17.305 2.036 -24.305 1.00 79.31 98 LYS A CA 1
ATOM 776 C C . LYS A 1 98 ? 17.797 1.648 -22.911 1.00 79.31 98 LYS A C 1
ATOM 778 O O . LYS A 1 98 ? 16.993 1.376 -22.022 1.00 79.31 98 LYS A O 1
ATOM 783 N N . ASP A 1 99 ? 19.111 1.639 -22.697 1.00 80.75 99 ASP A N 1
ATOM 784 C CA . ASP A 1 99 ? 19.708 1.303 -21.401 1.00 80.75 99 ASP A CA 1
ATOM 785 C C . ASP A 1 99 ? 19.347 2.330 -20.318 1.00 80.75 99 ASP A C 1
ATOM 787 O O . ASP A 1 99 ? 19.160 1.973 -19.149 1.00 80.75 99 ASP A O 1
ATOM 791 N N . ALA A 1 100 ? 19.227 3.610 -20.681 1.00 76.62 100 ALA A N 1
ATOM 792 C CA . ALA A 1 100 ? 18.760 4.649 -19.773 1.00 76.62 100 ALA A CA 1
ATOM 793 C C . ALA A 1 100 ? 17.284 4.446 -19.389 1.00 76.62 100 ALA A C 1
ATOM 795 O O . ALA A 1 100 ? 16.958 4.489 -18.199 1.00 76.62 100 ALA A O 1
ATOM 796 N N . LEU A 1 101 ? 16.413 4.164 -20.365 1.00 75.44 101 LEU A N 1
ATOM 797 C CA . LEU A 1 101 ? 14.996 3.867 -20.132 1.00 75.44 101 LEU A CA 1
ATOM 798 C C . LEU A 1 101 ? 14.809 2.597 -19.295 1.00 75.44 101 LEU A C 1
ATOM 800 O O . LEU A 1 101 ? 14.017 2.600 -18.356 1.00 75.44 101 LEU A O 1
ATOM 804 N N . GLN A 1 102 ? 15.591 1.545 -19.546 1.00 78.06 102 GLN A N 1
ATOM 805 C CA . GLN A 1 102 ? 15.552 0.311 -18.759 1.00 78.06 102 GLN A CA 1
ATOM 806 C C . GLN A 1 102 ? 15.954 0.555 -17.297 1.00 78.06 102 GLN A C 1
ATOM 808 O O . GLN A 1 102 ? 15.279 0.087 -16.385 1.00 78.06 102 GLN A O 1
ATOM 813 N N . LYS A 1 103 ? 17.001 1.353 -17.046 1.00 79.44 103 LYS A N 1
ATOM 814 C CA . LYS A 1 103 ? 17.397 1.731 -15.677 1.00 79.44 103 LYS A CA 1
ATOM 815 C C . LYS A 1 103 ? 16.324 2.549 -14.963 1.00 79.44 103 LYS A C 1
ATOM 817 O O . LYS A 1 103 ? 16.145 2.392 -13.755 1.00 79.44 103 LYS A O 1
ATOM 822 N N . GLN A 1 104 ? 15.637 3.438 -15.682 1.00 73.19 104 GLN A N 1
ATOM 823 C CA . GLN A 1 104 ? 14.512 4.195 -15.133 1.00 73.19 104 GLN A CA 1
ATOM 824 C C . GLN A 1 104 ? 13.332 3.276 -14.811 1.00 73.19 104 GLN A C 1
ATOM 826 O O . GLN A 1 104 ? 12.767 3.398 -13.725 1.00 73.19 104 GLN A O 1
ATOM 831 N N . LEU A 1 105 ? 13.029 2.318 -15.692 1.00 74.94 105 LEU A N 1
ATOM 832 C CA . LEU A 1 105 ? 12.016 1.290 -15.473 1.00 74.94 105 LEU A CA 1
ATOM 833 C C . LEU A 1 105 ? 12.342 0.460 -14.225 1.00 74.94 105 LEU A C 1
ATOM 835 O O . LEU A 1 105 ? 11.526 0.393 -13.315 1.00 74.94 105 LEU A O 1
ATOM 839 N N . ASP A 1 106 ? 13.560 -0.072 -14.109 1.00 77.38 106 ASP A N 1
ATOM 840 C CA . ASP A 1 106 ? 13.991 -0.858 -12.946 1.00 77.38 106 ASP A CA 1
ATOM 841 C C . ASP A 1 106 ? 13.930 -0.047 -11.641 1.00 77.38 106 ASP A C 1
ATOM 843 O O . ASP A 1 106 ? 13.615 -0.574 -10.571 1.00 77.38 106 ASP A O 1
ATOM 847 N N . ALA A 1 107 ? 14.254 1.248 -11.698 1.00 73.56 107 ALA A N 1
ATOM 848 C CA . ALA A 1 107 ? 14.166 2.144 -10.550 1.00 73.56 107 ALA A CA 1
ATOM 849 C C . ALA A 1 107 ? 12.710 2.433 -10.157 1.00 73.56 107 ALA A C 1
ATOM 851 O O . ALA A 1 107 ? 12.401 2.479 -8.963 1.00 73.56 107 ALA A O 1
ATOM 852 N N . ALA A 1 108 ? 11.823 2.601 -11.138 1.00 68.44 108 ALA A N 1
ATOM 853 C CA . ALA A 1 108 ? 10.391 2.773 -10.934 1.00 68.44 108 ALA A CA 1
ATOM 854 C C . ALA A 1 108 ? 9.746 1.483 -10.402 1.00 68.44 108 ALA A C 1
ATOM 856 O O . ALA A 1 108 ? 9.015 1.538 -9.419 1.00 68.44 108 ALA A O 1
ATOM 857 N N . GLU A 1 109 ? 10.109 0.308 -10.921 1.00 67.88 109 GLU A N 1
ATOM 858 C CA . GLU A 1 109 ? 9.665 -0.990 -10.401 1.00 67.88 109 GLU A CA 1
ATOM 859 C C . GLU A 1 109 ? 10.170 -1.241 -8.982 1.00 67.88 109 GLU A C 1
ATOM 861 O O . GLU A 1 109 ? 9.409 -1.669 -8.116 1.00 67.88 109 GLU A O 1
ATOM 866 N N . LYS A 1 110 ? 11.433 -0.907 -8.689 1.00 69.44 110 LYS A N 1
ATOM 867 C CA . LYS A 1 110 ? 11.958 -0.959 -7.319 1.00 69.44 110 LYS A CA 1
ATOM 868 C C . LYS A 1 110 ? 11.252 0.026 -6.402 1.00 69.44 110 LYS A C 1
ATOM 870 O O . LYS A 1 110 ? 11.045 -0.313 -5.247 1.00 69.44 110 LYS A O 1
ATOM 875 N N . ARG A 1 111 ? 10.865 1.214 -6.871 1.00 63.25 111 ARG A N 1
ATOM 876 C CA . ARG A 1 111 ? 10.056 2.164 -6.090 1.00 63.25 111 ARG A CA 1
ATOM 877 C C . ARG A 1 111 ? 8.624 1.693 -5.897 1.00 63.25 111 ARG A C 1
ATOM 879 O O . ARG A 1 111 ? 8.096 1.898 -4.815 1.00 63.25 111 ARG A O 1
ATOM 886 N N . ALA A 1 112 ? 8.019 1.037 -6.879 1.00 62.28 112 ALA A N 1
ATOM 887 C CA . ALA A 1 112 ? 6.705 0.423 -6.744 1.00 62.28 112 ALA A CA 1
ATOM 888 C C . ALA A 1 112 ? 6.749 -0.770 -5.771 1.00 62.28 112 ALA A C 1
ATOM 890 O O . ALA A 1 112 ? 5.854 -0.932 -4.947 1.00 62.28 112 ALA A O 1
ATOM 891 N N . ALA A 1 113 ? 7.825 -1.561 -5.802 1.00 59.25 113 ALA A N 1
ATOM 892 C CA . ALA A 1 113 ? 8.044 -2.691 -4.900 1.00 59.25 113 ALA A CA 1
ATOM 893 C C . ALA A 1 113 ? 8.489 -2.269 -3.486 1.00 59.25 113 ALA A C 1
ATOM 895 O O . ALA A 1 113 ? 8.166 -2.947 -2.512 1.00 59.25 113 ALA A O 1
ATOM 896 N N . ALA A 1 114 ? 9.233 -1.165 -3.372 1.00 49.88 114 ALA A N 1
ATOM 897 C CA . ALA A 1 114 ? 9.692 -0.569 -2.117 1.00 49.88 114 ALA A CA 1
ATOM 898 C C . ALA A 1 114 ? 8.769 0.542 -1.610 1.00 49.88 114 ALA A C 1
ATOM 900 O O . ALA A 1 114 ? 9.043 1.111 -0.549 1.00 49.88 114 ALA A O 1
ATOM 901 N N . ALA A 1 115 ? 7.677 0.842 -2.327 1.00 46.56 115 ALA A N 1
ATOM 902 C CA . ALA A 1 115 ? 6.558 1.580 -1.774 1.00 46.56 115 ALA A CA 1
ATOM 903 C C . ALA A 1 115 ? 6.254 0.866 -0.467 1.00 46.56 115 ALA A C 1
ATOM 905 O O . ALA A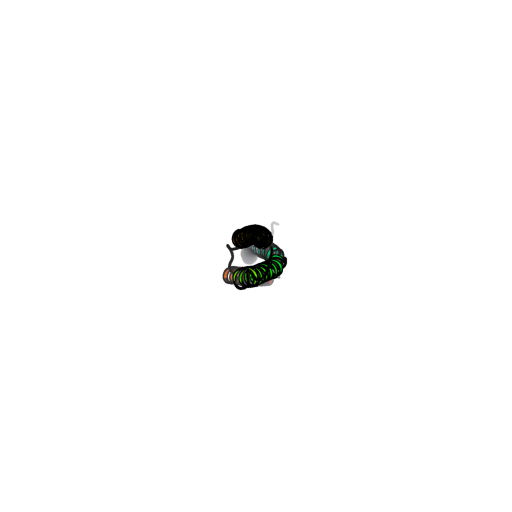 1 115 ? 6.064 -0.357 -0.495 1.00 46.56 115 ALA A O 1
ATOM 906 N N . PRO A 1 116 ? 6.344 1.564 0.680 1.00 43.56 116 PRO A N 1
ATOM 907 C CA . PRO A 1 116 ? 6.283 0.890 1.952 1.00 43.56 116 PRO A CA 1
ATOM 908 C C . PRO A 1 116 ? 5.024 0.044 1.903 1.00 43.56 116 PRO A C 1
ATOM 910 O O . PRO A 1 116 ? 3.933 0.564 1.643 1.00 43.56 116 PRO A O 1
ATOM 913 N N . ARG A 1 117 ? 5.186 -1.263 2.123 1.00 46.19 117 ARG A N 1
ATOM 914 C CA . ARG A 1 117 ? 4.171 -2.071 2.783 1.00 46.19 117 ARG A CA 1
ATOM 915 C C . ARG A 1 117 ? 3.869 -1.325 4.069 1.00 46.19 117 ARG A C 1
ATOM 917 O O . ARG A 1 117 ? 4.529 -1.508 5.086 1.00 46.19 117 ARG A O 1
ATOM 924 N N . ARG A 1 118 ? 3.028 -0.293 3.930 1.00 45.81 118 ARG A N 1
ATOM 925 C CA . ARG A 1 118 ? 2.778 0.723 4.940 1.00 45.81 118 ARG A CA 1
ATOM 926 C C . ARG A 1 118 ? 2.369 -0.082 6.147 1.00 45.81 118 ARG A C 1
ATOM 928 O O . ARG A 1 118 ? 1.479 -0.923 6.012 1.00 45.81 118 ARG A O 1
ATOM 935 N N . GLU A 1 119 ? 2.991 0.204 7.280 1.00 40.38 119 GLU A N 1
ATOM 936 C CA . GLU A 1 119 ? 2.838 -0.436 8.594 1.00 40.38 119 GLU A CA 1
ATOM 937 C C . GLU A 1 119 ? 1.376 -0.670 9.058 1.00 40.38 119 GLU A C 1
ATOM 939 O O . GLU A 1 119 ? 1.138 -1.254 10.106 1.00 40.38 119 GLU A O 1
ATOM 944 N N . GLY A 1 120 ? 0.364 -0.291 8.275 1.00 44.91 120 GLY A N 1
ATOM 945 C CA . GLY A 1 120 ? -1.025 -0.736 8.380 1.00 44.91 120 GLY A CA 1
ATOM 946 C C . GLY A 1 120 ? -1.349 -2.121 7.790 1.00 44.91 120 GLY A C 1
ATOM 947 O O . GLY A 1 120 ? -2.525 -2.419 7.615 1.00 44.91 120 GLY A O 1
ATOM 948 N N . GLU A 1 121 ? -0.372 -2.968 7.441 1.00 46.19 121 GLU A N 1
ATOM 949 C CA . GLU A 1 121 ? -0.617 -4.381 7.066 1.00 46.19 121 GLU A CA 1
ATOM 950 C C . GLU A 1 121 ? -0.920 -5.283 8.279 1.00 46.19 121 GLU A C 1
ATOM 952 O O . GLU A 1 121 ? -1.244 -6.453 8.112 1.00 46.19 121 GLU A O 1
ATOM 957 N N . ALA A 1 122 ? -0.861 -4.743 9.500 1.00 50.75 122 ALA A N 1
ATOM 958 C CA . ALA A 1 122 ? -0.964 -5.529 10.727 1.00 50.75 122 ALA A CA 1
ATOM 959 C C . ALA A 1 122 ? -2.394 -5.908 11.152 1.00 50.75 122 ALA A C 1
ATOM 961 O O . ALA A 1 122 ? -2.537 -6.739 12.037 1.00 50.75 122 ALA A O 1
ATOM 962 N N . MET A 1 123 ? -3.442 -5.352 10.538 1.00 57.41 123 MET A N 1
ATOM 963 C CA . MET A 1 123 ? -4.826 -5.679 10.898 1.00 57.41 123 MET A CA 1
ATOM 964 C C . MET A 1 123 ? -5.579 -6.128 9.647 1.00 57.41 123 MET A C 1
ATOM 966 O O . MET A 1 123 ? -6.152 -5.325 8.909 1.00 57.41 123 MET A O 1
ATOM 970 N N . GLY A 1 124 ? -5.505 -7.429 9.355 1.00 66.69 124 GLY A N 1
ATOM 971 C CA . GLY A 1 124 ? -6.182 -8.029 8.204 1.00 66.69 124 GLY A CA 1
ATOM 972 C C . GLY A 1 124 ? -7.696 -7.796 8.248 1.00 66.69 124 GLY A C 1
ATOM 973 O O . GLY A 1 124 ? -8.272 -7.554 9.305 1.00 66.69 124 GLY A O 1
ATOM 974 N N . GLU A 1 125 ? -8.379 -7.904 7.108 1.00 67.12 125 GLU A N 1
ATOM 975 C CA . GLU A 1 125 ? -9.841 -7.724 7.002 1.00 67.12 125 GLU A CA 1
ATOM 976 C C . GLU A 1 125 ? -10.631 -8.565 8.027 1.00 67.12 125 GLU A C 1
ATOM 978 O O . GLU A 1 125 ? -11.628 -8.115 8.592 1.00 67.12 125 GLU A O 1
ATOM 983 N N . LYS A 1 126 ? -10.110 -9.750 8.361 1.00 73.06 126 LYS A N 1
ATOM 984 C CA . LYS A 1 126 ? -10.604 -10.621 9.436 1.00 73.06 126 LYS A CA 1
ATOM 985 C C . LYS A 1 126 ? -10.555 -9.968 10.823 1.00 73.06 126 LYS A C 1
ATOM 987 O O . LYS A 1 126 ? -11.471 -10.146 11.620 1.00 73.06 126 LYS A O 1
ATOM 992 N N . GLU A 1 127 ? -9.495 -9.230 11.120 1.00 77.31 127 GLU A N 1
ATOM 993 C CA . GLU A 1 127 ? -9.276 -8.564 12.404 1.00 77.31 127 GLU A CA 1
ATOM 994 C C . GLU A 1 127 ? -10.150 -7.306 12.527 1.00 77.31 127 GLU A C 1
ATOM 996 O O . GLU A 1 127 ? -10.768 -7.081 13.565 1.00 77.31 127 GLU A O 1
ATOM 1001 N N . ARG A 1 128 ? -10.359 -6.581 11.418 1.00 76.88 128 ARG A N 1
ATOM 1002 C CA . ARG A 1 128 ? -11.373 -5.517 11.324 1.00 76.88 128 ARG A CA 1
ATOM 1003 C C . ARG A 1 128 ? -12.787 -6.048 11.583 1.00 76.88 128 ARG A C 1
ATOM 1005 O O . ARG A 1 128 ? -13.529 -5.463 12.369 1.00 76.88 128 ARG A O 1
ATOM 1012 N N . LEU A 1 129 ? -13.167 -7.154 10.940 1.00 81.50 129 LEU A N 1
ATOM 1013 C CA . LEU A 1 129 ? -14.464 -7.803 11.169 1.00 81.50 129 LEU A CA 1
ATOM 1014 C C . LEU A 1 129 ? -14.614 -8.258 12.627 1.00 81.50 129 LEU A C 1
ATOM 1016 O O . LEU A 1 129 ? -15.687 -8.129 13.214 1.00 81.50 129 LEU A O 1
ATOM 1020 N N . GLN A 1 130 ? -13.531 -8.737 13.240 1.00 84.19 130 GLN A N 1
ATOM 1021 C CA . GLN A 1 130 ? -13.529 -9.123 14.646 1.00 84.19 130 GLN A CA 1
ATOM 1022 C C . GLN A 1 130 ? -13.704 -7.918 15.584 1.00 84.19 130 GLN A C 1
ATOM 1024 O O . GLN A 1 130 ? -14.444 -8.028 16.563 1.00 84.19 130 GLN A O 1
ATOM 1029 N N . LEU A 1 131 ? -13.086 -6.771 15.283 1.00 83.88 131 LEU A N 1
ATOM 1030 C CA . LEU A 1 131 ? -13.300 -5.525 16.027 1.00 83.88 131 LEU A CA 1
ATOM 1031 C C . LEU A 1 131 ? -14.729 -5.004 15.878 1.00 83.88 131 LEU A C 1
ATOM 1033 O O . LEU A 1 131 ? -15.325 -4.625 16.881 1.00 83.88 131 LEU A O 1
ATOM 1037 N N . LEU A 1 132 ? -15.304 -5.054 14.673 1.00 84.38 132 LEU A N 1
ATOM 1038 C CA . LEU A 1 132 ? -16.703 -4.682 14.439 1.00 84.38 132 LEU A CA 1
ATOM 1039 C C . LEU A 1 132 ? -17.656 -5.547 15.268 1.00 84.38 132 LEU A C 1
ATOM 1041 O O . LEU A 1 132 ? -18.445 -5.013 16.042 1.00 84.38 132 LEU A O 1
ATOM 1045 N N . MET A 1 133 ? -17.501 -6.874 15.224 1.00 87.31 133 MET A N 1
ATOM 1046 C CA . MET A 1 133 ? -18.320 -7.760 16.057 1.00 87.31 133 MET A CA 1
ATOM 1047 C C . MET A 1 133 ? -18.110 -7.516 17.558 1.00 87.31 133 MET A C 1
ATOM 1049 O O . MET A 1 133 ? -19.032 -7.681 18.360 1.00 87.31 133 MET A O 1
ATOM 1053 N N . ARG A 1 134 ? -16.896 -7.129 17.972 1.00 87.31 134 ARG A N 1
ATOM 1054 C CA . ARG A 1 134 ? -16.598 -6.792 19.369 1.00 87.31 134 ARG A CA 1
ATOM 1055 C C . ARG A 1 134 ? -17.247 -5.471 19.786 1.00 87.31 134 ARG A C 1
ATOM 1057 O O . ARG A 1 134 ? -17.748 -5.409 20.908 1.00 87.31 134 ARG A O 1
ATOM 1064 N N . ALA A 1 135 ? -17.272 -4.472 18.905 1.00 84.38 135 ALA A N 1
ATOM 1065 C CA . ALA A 1 135 ? -17.961 -3.200 19.105 1.00 84.38 135 ALA A CA 1
ATOM 1066 C C . ALA A 1 135 ? -19.476 -3.413 19.222 1.00 84.38 135 ALA A C 1
ATOM 1068 O O . ALA A 1 135 ? -20.059 -3.050 20.241 1.00 84.38 135 ALA A O 1
ATOM 1069 N N . GLU A 1 136 ? -20.087 -4.129 18.272 1.00 87.75 136 GLU A N 1
ATOM 1070 C CA . GLU A 1 136 ? -21.522 -4.447 18.295 1.00 87.75 136 GLU A CA 1
ATOM 1071 C C . GLU A 1 136 ? -21.912 -5.219 19.563 1.00 87.75 136 GLU A C 1
ATOM 1073 O O . GLU A 1 136 ? -22.909 -4.919 20.227 1.00 87.75 136 GLU A O 1
ATOM 1078 N N . LYS A 1 137 ? -21.088 -6.196 19.966 1.00 88.12 137 LYS A N 1
ATOM 1079 C CA . LYS A 1 137 ? -21.309 -6.950 21.204 1.00 88.12 137 LYS A CA 1
ATOM 1080 C C . LYS A 1 137 ? -21.154 -6.076 22.450 1.00 88.12 137 LYS A C 1
ATOM 1082 O O . LYS A 1 137 ? -21.875 -6.286 23.426 1.00 88.12 137 LYS A O 1
ATOM 1087 N N . ALA A 1 138 ? -20.217 -5.130 22.458 1.00 82.00 138 ALA A N 1
ATOM 1088 C CA . ALA A 1 138 ? -20.043 -4.195 23.565 1.00 82.00 138 ALA A CA 1
ATOM 1089 C C . ALA A 1 138 ? -21.233 -3.228 23.668 1.00 82.00 138 ALA A C 1
ATOM 1091 O O . ALA A 1 138 ? -21.785 -3.080 24.758 1.00 82.00 138 ALA A O 1
ATOM 1092 N N . GLU A 1 139 ? -21.705 -2.672 22.551 1.00 86.00 139 GLU A N 1
ATOM 1093 C CA . GLU A 1 139 ? -22.917 -1.847 22.491 1.00 86.00 139 GLU A CA 1
ATOM 1094 C C . GLU A 1 139 ? -24.154 -2.584 23.005 1.00 86.00 139 GLU A C 1
ATOM 1096 O O . GLU A 1 139 ? -24.908 -2.047 23.819 1.00 86.00 139 GLU A O 1
ATOM 1101 N N . ALA A 1 140 ? -24.356 -3.834 22.577 1.00 88.12 140 ALA A N 1
ATOM 1102 C CA . ALA A 1 140 ? -25.481 -4.643 23.034 1.00 88.12 140 ALA A CA 1
ATOM 1103 C C . ALA A 1 140 ? -25.450 -4.853 24.557 1.00 88.12 140 ALA A C 1
ATOM 1105 O O . ALA A 1 140 ? -26.489 -4.803 25.218 1.00 88.12 140 ALA A O 1
ATOM 1106 N N . ARG A 1 141 ? -24.256 -5.039 25.138 1.00 85.31 141 ARG A N 1
ATOM 1107 C CA . ARG A 1 141 ? -24.081 -5.175 26.592 1.00 85.31 141 ARG A CA 1
ATOM 1108 C C . ARG A 1 141 ? -24.314 -3.857 27.324 1.00 85.31 141 ARG A C 1
ATOM 1110 O O . ARG A 1 141 ? -24.951 -3.881 28.370 1.00 85.31 141 ARG A O 1
ATOM 1117 N N . VAL A 1 142 ? -23.860 -2.727 26.779 1.00 85.50 142 VAL A N 1
ATOM 1118 C CA . VAL A 1 142 ? -24.157 -1.398 27.343 1.00 85.50 142 VAL A CA 1
ATOM 1119 C C . VAL A 1 142 ? -25.667 -1.162 27.357 1.00 85.50 142 VAL A C 1
ATOM 1121 O O . VAL A 1 142 ? -26.213 -0.866 28.415 1.00 85.50 142 VAL A O 1
ATOM 1124 N N . LYS A 1 143 ? -26.359 -1.400 26.234 1.00 86.56 143 LYS A N 1
ATOM 1125 C CA . LYS A 1 143 ? -27.823 -1.268 26.130 1.00 86.56 143 LYS A CA 1
ATOM 1126 C C . LYS A 1 143 ? -28.570 -2.182 27.103 1.00 86.56 143 LYS A C 1
ATOM 1128 O O . LYS A 1 143 ? -29.555 -1.762 27.705 1.00 86.56 143 LYS A O 1
ATOM 1133 N N . ALA A 1 144 ? -28.110 -3.421 27.285 1.00 85.00 144 ALA A N 1
ATOM 1134 C CA . ALA A 1 144 ? -28.718 -4.357 28.230 1.00 85.00 144 ALA A CA 1
ATOM 1135 C C . ALA A 1 144 ? -28.597 -3.875 29.686 1.00 85.00 144 ALA A C 1
ATOM 1137 O O . ALA A 1 144 ? -29.559 -3.977 30.442 1.00 85.00 144 ALA A O 1
ATOM 1138 N N . VAL A 1 145 ? -27.442 -3.319 30.059 1.00 81.88 145 VAL A N 1
ATOM 1139 C CA . VAL A 1 145 ? -27.195 -2.760 31.397 1.00 81.88 145 VAL A CA 1
ATOM 1140 C C . VAL A 1 145 ? -27.961 -1.445 31.593 1.00 81.88 145 VAL A C 1
ATOM 1142 O O . VAL A 1 145 ? -28.526 -1.215 32.656 1.00 81.88 145 VAL A O 1
ATOM 1145 N N . GLU A 1 146 ? -28.062 -0.599 30.566 1.00 80.62 146 GLU A N 1
ATOM 1146 C CA . GLU A 1 146 ? -28.879 0.622 30.611 1.00 80.62 146 GLU A CA 1
ATOM 1147 C C . GLU A 1 146 ? -30.371 0.313 30.785 1.00 80.62 146 GLU A C 1
ATOM 1149 O O . GLU A 1 146 ? -31.041 0.999 31.551 1.00 80.62 146 GLU A O 1
ATOM 1154 N N . LYS A 1 147 ? -30.871 -0.768 30.174 1.00 82.88 147 LYS A N 1
ATOM 1155 C CA . LYS A 1 147 ? -32.246 -1.252 30.372 1.00 82.88 147 LYS A CA 1
ATOM 1156 C C . LYS A 1 147 ? -32.512 -1.782 31.790 1.00 82.88 147 LYS A C 1
ATOM 1158 O O . LYS A 1 147 ? -33.662 -1.848 32.191 1.00 82.88 147 LYS A O 1
ATOM 1163 N N . GLN A 1 148 ? -31.480 -2.178 32.536 1.00 72.56 148 GLN A N 1
ATOM 1164 C CA . GLN A 1 148 ? -31.609 -2.558 33.952 1.00 72.56 148 GLN A CA 1
ATOM 1165 C C . GLN A 1 148 ? -31.577 -1.344 34.895 1.00 72.56 148 GLN A C 1
ATOM 1167 O O . GLN A 1 148 ? -31.927 -1.474 36.064 1.00 72.56 148 GLN A O 1
ATOM 1172 N N . LEU A 1 149 ? -31.126 -0.182 34.407 1.00 67.44 149 LEU A N 1
ATOM 1173 C CA . LEU A 1 149 ? -31.017 1.062 35.177 1.00 67.44 149 LEU A CA 1
ATOM 1174 C C . LEU A 1 149 ? -32.212 2.009 35.002 1.00 67.44 149 LEU A C 1
ATOM 1176 O O . LEU A 1 149 ? -32.294 2.981 35.757 1.00 67.44 149 LEU A O 1
ATOM 1180 N N . GLY A 1 150 ? -33.069 1.771 34.005 1.00 58.25 150 GLY A N 1
ATOM 1181 C CA . GLY A 1 150 ? -34.310 2.510 33.745 1.00 58.25 150 GLY A CA 1
ATOM 1182 C C . GLY A 1 150 ? -35.532 1.678 34.086 1.00 58.25 150 GLY A C 1
ATOM 1183 O O . GLY A 1 150 ? -36.520 2.290 34.540 1.00 58.25 150 GLY A O 1
#

Organism: Guillardia theta (NCBI:txid55529)

Secondary structure (DSSP, 8-state):
---PPPHHHHHHHHHHHHHHHHHHHHHHHHHHHHHHHHHHHHHHHTT-S-S-THHHHHHHHHHHHHHHHHHHHHHHH----S-HHHHHHHHHHHHHHHHHHHHHHHHHHHHHHHS---GGGGS-HHHHHHHHHHHHHHHHHHHHHHHHH-

Radius of gyration: 34.85 Å; chains: 1; bounding box: 66×21×112 Å

pLDDT: mean 70.95, std 13.08, range [40.38, 88.31]

Foldseek 3Di:
DPPDDDPVVVVVVVVLVVLVVVLVVLVVVLVVLVVVLVVLVVVVVVVVPPDDPLVVVLVVLVVVLVVLVVVLVVLVVCVVDPCNVVSVVVSVVSVVVSVVSVVVSVVSVVCSVPVPPPPSPPQPPVNSVVSVVVSVVSVVVSVVSVVVND

Sequence (150 aa):
SSLLPPPSQVSSFQEAKTVKEQRDTLKNQLMRVEVELEKYRQLSDNRKSPVPQDTGELEEARARIEEQEREIAKLKANPSSSDLDAVKAQLQAMQEEKDALQKQLDAAEKRAAAAPRREGEAMGEKERLQLLMRAEKAEARVKAVEKQLG